Protein AF-A0A348UTP9-F1 (afdb_monomer_lite)

Foldseek 3Di:
DPPDPQAQAALQPRHGFDDKDKDWDPDQVLLPADPPDGDIDIHTHHPVLVPDPCNVVRNVVSSSCCSVVDPDDDD

Secondary structure (DSSP, 8-state):
-----TTSB-TTTS-B--EEEEE--SSGGGGTPPTT----EEEEE-HHHHTSTTHHHHHHHHHHHHHHH------

Sequence (75 aa):
MNERSSGDFCLLCGGPSDVIGVFIPDDPQKWGAAPGKTRFVRYCLCEKCKTKKDTPIRVEKVILAELTGAGVIYE

pLDDT: mean 84.6, std 17.75, range [35.91, 96.81]

Radius of gyration: 13.43 Å; chains: 1; bounding box: 40×20×38 Å

Structure (mmCIF, N/CA/C/O backbone):
data_AF-A0A348UTP9-F1
#
_entry.id   AF-A0A348UTP9-F1
#
loop_
_atom_site.group_PDB
_atom_site.id
_atom_site.type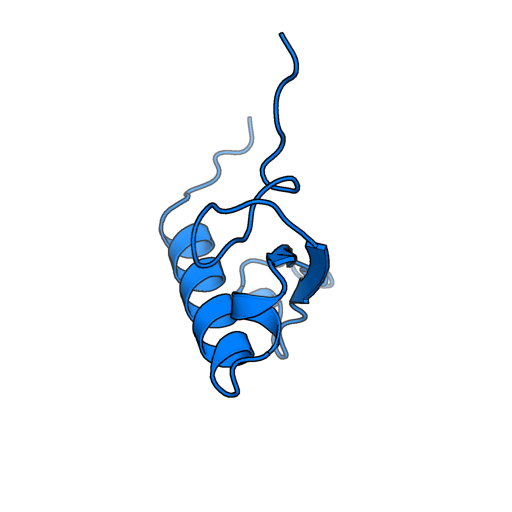_symbol
_atom_site.label_atom_id
_atom_site.label_alt_id
_atom_site.label_comp_id
_atom_site.label_asym_id
_atom_site.label_entity_id
_atom_site.label_seq_id
_atom_site.pdbx_PDB_ins_code
_atom_site.Cartn_x
_atom_site.Cartn_y
_atom_site.Cartn_z
_atom_site.occupancy
_atom_site.B_iso_or_equiv
_atom_site.auth_seq_id
_atom_site.auth_comp_id
_atom_site.auth_asym_id
_atom_site.auth_atom_id
_atom_site.pdbx_PDB_model_num
ATOM 1 N N . MET A 1 1 ? 16.407 -3.611 23.459 1.00 39.75 1 MET A N 1
ATOM 2 C CA . MET A 1 1 ? 15.340 -2.785 22.856 1.00 39.75 1 MET A CA 1
ATOM 3 C C . MET A 1 1 ? 14.752 -3.606 21.726 1.00 39.75 1 MET A C 1
ATOM 5 O O . MET A 1 1 ? 15.523 -4.055 20.895 1.00 39.75 1 MET A O 1
ATOM 9 N N . ASN A 1 2 ? 13.453 -3.914 21.756 1.00 46.59 2 ASN A N 1
ATOM 10 C CA . ASN A 1 2 ? 12.820 -4.706 20.699 1.00 46.59 2 ASN A CA 1
ATOM 11 C C . ASN A 1 2 ? 12.530 -3.751 19.532 1.00 46.59 2 ASN A C 1
ATOM 13 O O . ASN A 1 2 ? 11.590 -2.959 19.621 1.00 46.59 2 ASN A O 1
ATOM 17 N N . GLU A 1 3 ? 13.384 -3.752 18.507 1.00 48.03 3 GLU A N 1
ATOM 18 C CA . GLU A 1 3 ? 13.128 -3.052 17.246 1.00 48.03 3 GLU A CA 1
ATOM 19 C C . GLU A 1 3 ? 11.849 -3.625 16.644 1.00 48.03 3 GLU A C 1
ATOM 21 O O . GLU A 1 3 ? 11.828 -4.747 16.141 1.00 48.03 3 GLU A O 1
ATOM 26 N N . ARG A 1 4 ? 10.751 -2.874 16.759 1.00 53.69 4 ARG A N 1
ATOM 27 C CA . ARG A 1 4 ? 9.520 -3.233 16.068 1.00 53.69 4 ARG A CA 1
ATOM 28 C C . ARG A 1 4 ? 9.729 -2.931 14.595 1.00 53.69 4 ARG A C 1
ATOM 30 O O . ARG A 1 4 ? 9.878 -1.770 14.220 1.00 53.69 4 ARG A O 1
ATOM 37 N N . SER A 1 5 ? 9.799 -3.976 13.784 1.00 56.62 5 SER A N 1
ATOM 38 C CA . SER A 1 5 ? 9.976 -3.837 12.342 1.00 56.62 5 SER A CA 1
ATOM 39 C C . SER A 1 5 ? 8.706 -3.242 11.726 1.00 56.62 5 SER A C 1
ATOM 41 O O . SER A 1 5 ? 7.613 -3.381 12.277 1.00 56.62 5 SER A O 1
ATOM 43 N N . SER A 1 6 ? 8.799 -2.620 10.548 1.00 57.09 6 SER A N 1
ATOM 44 C CA . SER A 1 6 ? 7.639 -2.083 9.807 1.00 57.09 6 SER A CA 1
ATOM 45 C C . SER A 1 6 ? 6.538 -3.130 9.536 1.00 57.09 6 SER A C 1
ATOM 47 O O . SER A 1 6 ? 5.434 -2.787 9.122 1.00 57.09 6 SER A O 1
ATOM 49 N N . GLY A 1 7 ? 6.824 -4.413 9.787 1.00 62.12 7 GLY A N 1
ATOM 50 C CA . GLY A 1 7 ? 5.879 -5.522 9.770 1.00 62.12 7 GLY A CA 1
ATOM 51 C C . GLY A 1 7 ? 5.038 -5.716 11.038 1.00 62.12 7 GLY A C 1
ATOM 52 O O . GLY A 1 7 ? 4.260 -6.663 11.049 1.00 62.12 7 GLY A O 1
ATOM 53 N N . ASP A 1 8 ? 5.158 -4.877 12.069 1.00 78.75 8 ASP A N 1
ATOM 54 C CA . ASP A 1 8 ? 4.448 -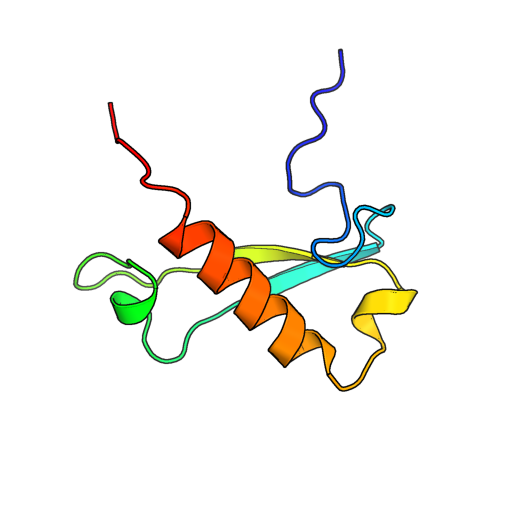5.081 13.346 1.00 78.75 8 ASP A CA 1
ATOM 55 C C . ASP A 1 8 ? 3.173 -4.232 13.481 1.00 78.75 8 ASP A C 1
ATOM 57 O O . ASP A 1 8 ? 2.312 -4.512 14.322 1.00 78.75 8 ASP A O 1
ATOM 61 N N . PHE A 1 9 ? 3.007 -3.222 12.622 1.00 91.81 9 PHE A N 1
ATOM 62 C CA . PHE A 1 9 ? 1.908 -2.262 12.693 1.00 91.81 9 PHE A CA 1
ATOM 63 C C . PHE A 1 9 ? 1.041 -2.261 11.435 1.00 91.81 9 PHE A C 1
ATOM 65 O O . PHE A 1 9 ? 1.478 -2.569 10.328 1.00 91.81 9 PHE A O 1
ATOM 72 N N . CYS A 1 10 ? -0.222 -1.883 11.610 1.00 95.25 10 CYS A N 1
ATOM 73 C CA . CYS A 1 10 ? -1.154 -1.672 10.517 1.00 95.25 10 CYS A CA 1
ATOM 74 C C . CYS A 1 10 ? -0.671 -0.527 9.618 1.00 95.25 10 CYS A C 1
ATOM 76 O O . CYS A 1 10 ? -0.628 0.622 10.058 1.00 95.25 10 CYS A O 1
ATOM 78 N N . LEU A 1 11 ? -0.426 -0.821 8.340 1.00 94.56 11 LEU A N 1
ATOM 79 C CA . LEU A 1 11 ? 0.021 0.145 7.333 1.00 94.56 11 LEU A CA 1
ATOM 80 C C . LEU A 1 11 ? -0.895 1.377 7.243 1.00 94.56 11 LEU A C 1
ATOM 82 O O . LEU A 1 11 ? -0.437 2.482 6.984 1.00 94.56 11 LEU A O 1
ATOM 86 N N . LEU A 1 12 ? -2.203 1.197 7.457 1.00 95.31 12 LEU A N 1
ATOM 87 C CA . LEU A 1 12 ? -3.194 2.256 7.240 1.00 95.31 12 LEU A CA 1
ATOM 88 C C . LEU A 1 12 ? -3.473 3.136 8.461 1.00 95.31 12 LEU A C 1
ATOM 90 O O . LEU A 1 12 ? -4.081 4.193 8.301 1.00 95.31 12 LEU A O 1
ATOM 94 N N . CYS A 1 13 ? -3.145 2.687 9.674 1.00 95.44 13 CYS A N 1
ATOM 95 C CA . CYS A 1 13 ? -3.512 3.423 10.890 1.00 95.44 13 CYS A CA 1
ATOM 96 C C . CYS A 1 13 ? -2.478 3.373 12.020 1.00 95.44 13 CYS A C 1
ATOM 98 O O . CYS A 1 13 ? -2.739 3.937 13.077 1.00 95.44 13 CYS A O 1
ATOM 100 N N . GLY A 1 14 ? -1.366 2.651 11.856 1.00 93.00 14 GLY A N 1
ATOM 101 C CA . GLY A 1 14 ? -0.320 2.497 12.874 1.00 93.00 14 GLY A CA 1
ATOM 102 C C . GLY A 1 14 ? -0.705 1.657 14.099 1.00 93.00 14 GLY A C 1
ATOM 103 O O . GLY A 1 14 ? 0.082 1.540 15.031 1.00 93.00 14 GLY A O 1
ATOM 104 N N . GLY A 1 15 ? -1.909 1.073 14.130 1.00 93.62 15 GLY A N 1
ATOM 105 C CA . GLY A 1 15 ? -2.359 0.216 15.234 1.00 93.62 15 GLY A CA 1
ATOM 106 C C . GLY A 1 15 ? -1.692 -1.168 15.232 1.00 93.62 15 GLY A C 1
ATOM 107 O O . GLY A 1 15 ? -0.969 -1.484 14.285 1.00 93.62 15 GLY A O 1
ATOM 108 N N . PRO A 1 16 ? -1.956 -2.016 16.245 1.00 93.31 16 PRO A N 1
ATOM 109 C CA . PRO A 1 16 ? -1.478 -3.400 16.262 1.00 93.31 16 PRO A CA 1
ATOM 110 C C . PRO A 1 16 ? -1.902 -4.153 14.998 1.00 93.31 16 PRO A C 1
ATOM 112 O O . PRO A 1 16 ? -3.013 -3.948 14.504 1.00 93.31 16 PRO A O 1
ATOM 115 N N . SER A 1 17 ? -1.011 -4.978 14.452 1.00 93.31 17 SER A N 1
ATOM 116 C CA . SER A 1 17 ? -1.321 -5.817 13.296 1.00 93.31 17 SER A CA 1
ATOM 117 C C . SER A 1 17 ? -1.981 -7.133 13.704 1.00 93.31 17 SER A C 1
ATOM 119 O O . SER A 1 17 ? -1.620 -7.730 14.713 1.00 93.31 17 SER A O 1
ATOM 121 N N . ASP A 1 18 ? -2.928 -7.587 12.883 1.00 94.12 18 ASP A N 1
ATOM 122 C CA . ASP A 1 18 ? -3.640 -8.862 13.053 1.00 94.12 18 ASP A CA 1
ATOM 123 C C . ASP A 1 18 ? -3.419 -9.803 11.854 1.00 94.12 18 ASP A C 1
ATOM 125 O O . ASP A 1 18 ? -3.556 -11.019 11.960 1.00 94.12 18 ASP A O 1
ATOM 129 N N . VAL A 1 19 ? -3.078 -9.249 10.684 1.00 93.31 19 VAL A N 1
ATOM 130 C CA . VAL A 1 19 ? -2.906 -9.993 9.430 1.00 93.31 19 VAL A CA 1
ATOM 131 C C . VAL A 1 19 ? -1.752 -9.430 8.605 1.00 93.31 19 VAL A C 1
ATOM 133 O O . VAL A 1 19 ? -1.541 -8.217 8.544 1.00 93.31 19 VAL A O 1
ATOM 136 N N . ILE A 1 20 ? -1.047 -10.332 7.920 1.00 93.88 20 ILE A N 1
ATOM 137 C CA . ILE A 1 20 ? -0.027 -10.023 6.916 1.00 93.88 20 ILE A CA 1
ATOM 138 C C . ILE A 1 20 ? -0.668 -10.091 5.526 1.00 93.88 20 ILE A C 1
ATOM 140 O O . ILE A 1 20 ? -1.344 -11.065 5.199 1.00 93.88 20 ILE A O 1
ATOM 144 N N . GLY A 1 21 ? -0.431 -9.070 4.707 1.00 92.75 21 GLY A N 1
ATOM 145 C CA . GLY A 1 21 ? -0.805 -9.016 3.298 1.00 92.75 21 GLY A CA 1
ATOM 146 C C . GLY A 1 21 ? 0.415 -8.862 2.391 1.00 92.75 21 GLY A C 1
ATOM 147 O O . GLY A 1 21 ? 1.491 -8.441 2.823 1.00 92.75 21 GLY A O 1
ATOM 148 N N . VAL A 1 22 ? 0.237 -9.204 1.117 1.00 94.12 22 VAL A N 1
ATOM 149 C CA . VAL A 1 22 ? 1.233 -8.983 0.065 1.00 94.12 22 VAL A CA 1
ATOM 150 C C . VAL A 1 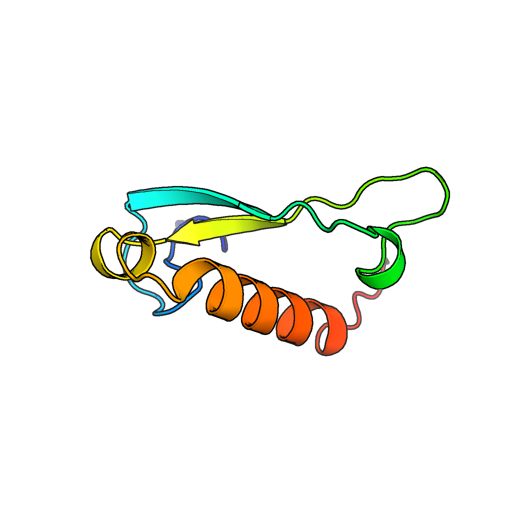22 ? 0.556 -8.249 -1.078 1.00 94.12 22 VAL A C 1
ATOM 152 O O . VAL A 1 22 ? -0.437 -8.722 -1.622 1.00 94.12 22 VAL A O 1
ATOM 155 N N . PHE A 1 23 ? 1.096 -7.088 -1.431 1.00 94.69 23 PHE A N 1
ATOM 156 C CA . PHE A 1 23 ? 0.705 -6.370 -2.630 1.00 94.69 23 PHE A CA 1
ATOM 157 C C . PHE A 1 23 ? 1.530 -6.893 -3.806 1.00 94.69 23 PHE A C 1
ATOM 159 O O . PHE A 1 23 ? 2.766 -6.927 -3.746 1.00 94.69 23 PHE A O 1
ATOM 166 N N . ILE A 1 24 ? 0.821 -7.315 -4.852 1.00 94.38 24 ILE A N 1
ATOM 167 C CA . ILE A 1 24 ? 1.381 -7.820 -6.101 1.00 94.38 24 ILE A CA 1
ATOM 168 C C . ILE A 1 24 ? 0.940 -6.847 -7.200 1.00 94.38 24 ILE A C 1
ATOM 170 O O . ILE A 1 24 ? -0.243 -6.837 -7.534 1.00 94.38 24 ILE A O 1
ATOM 174 N N . PRO A 1 25 ? 1.837 -5.999 -7.725 1.00 91.81 25 PRO A N 1
ATOM 175 C CA . PRO A 1 25 ? 1.496 -5.092 -8.810 1.00 91.81 25 PRO A CA 1
ATOM 176 C C . PRO A 1 25 ? 1.321 -5.851 -10.128 1.00 91.81 25 PRO A C 1
ATOM 178 O O . PRO A 1 25 ? 2.128 -6.725 -10.448 1.00 91.81 25 PRO A O 1
ATOM 181 N N . ASP A 1 26 ? 0.335 -5.440 -10.927 1.00 91.44 26 ASP A N 1
ATOM 182 C CA . ASP A 1 26 ? 0.121 -5.971 -12.283 1.00 91.44 26 ASP A CA 1
ATOM 183 C C . ASP A 1 26 ? 1.322 -5.699 -13.205 1.00 91.44 26 ASP A C 1
ATOM 185 O O . ASP A 1 26 ? 1.670 -6.512 -14.058 1.00 91.44 26 ASP A O 1
ATOM 189 N N . ASP A 1 27 ? 1.980 -4.553 -13.009 1.00 91.00 27 ASP A N 1
ATOM 190 C CA . ASP A 1 27 ? 3.187 -4.144 -13.729 1.00 91.00 27 ASP A CA 1
ATOM 191 C C . ASP A 1 27 ? 4.303 -3.805 -12.728 1.00 91.00 27 ASP A C 1
ATOM 193 O O . ASP A 1 27 ? 4.422 -2.657 -12.294 1.00 91.00 27 ASP A O 1
ATOM 197 N N . PRO A 1 28 ? 5.134 -4.784 -12.329 1.00 91.69 28 PRO A N 1
ATOM 198 C CA . PRO A 1 28 ? 6.159 -4.587 -11.307 1.00 91.69 28 PRO A CA 1
ATOM 199 C C . PRO A 1 28 ? 7.177 -3.483 -11.615 1.00 91.69 28 PRO A C 1
ATOM 201 O O . PRO A 1 28 ? 7.731 -2.892 -10.685 1.00 91.69 28 PRO A O 1
ATOM 204 N N . GLN A 1 29 ? 7.433 -3.177 -12.890 1.00 90.19 29 GLN A N 1
ATOM 205 C CA . GLN A 1 29 ? 8.427 -2.170 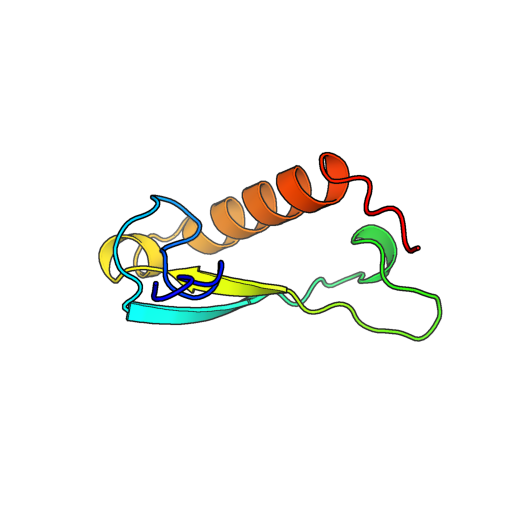-13.275 1.00 90.19 29 GLN A CA 1
ATOM 206 C C . GLN A 1 29 ? 7.967 -0.756 -12.914 1.00 90.19 29 GLN A C 1
ATOM 208 O O . GLN A 1 29 ? 8.774 0.038 -12.432 1.00 90.19 29 GLN A O 1
ATOM 213 N N . LYS A 1 30 ? 6.660 -0.470 -13.015 1.00 89.56 30 LYS A N 1
ATOM 214 C CA . LYS A 1 30 ? 6.071 0.799 -12.537 1.00 89.56 30 LYS A CA 1
ATOM 215 C C . LYS A 1 30 ? 6.227 1.016 -11.033 1.00 89.56 30 LYS A C 1
ATOM 217 O O . LYS A 1 30 ? 6.107 2.140 -10.563 1.00 89.56 30 LYS A O 1
ATOM 222 N N . TRP A 1 31 ? 6.520 -0.050 -10.296 1.00 90.25 31 TRP A N 1
ATOM 223 C CA . TRP A 1 31 ? 6.749 -0.036 -8.854 1.00 90.25 31 TRP A CA 1
ATOM 224 C C . TRP A 1 31 ? 8.243 -0.132 -8.504 1.00 90.25 31 TRP A C 1
ATOM 226 O O . TRP A 1 31 ? 8.596 -0.364 -7.350 1.00 90.25 31 TRP A O 1
ATOM 236 N N . GLY A 1 32 ? 9.140 0.027 -9.484 1.00 88.81 32 GLY A N 1
ATOM 237 C CA . GLY A 1 32 ? 10.590 0.012 -9.282 1.00 88.81 32 GLY A CA 1
ATOM 238 C C . GLY A 1 32 ? 11.201 -1.390 -9.216 1.00 88.81 32 GLY A C 1
ATOM 239 O O . GLY A 1 32 ? 12.222 -1.586 -8.553 1.00 88.81 32 GLY A O 1
ATOM 240 N N . ALA A 1 33 ? 10.573 -2.408 -9.812 1.00 90.56 33 ALA A N 1
ATOM 241 C CA . ALA A 1 33 ? 11.233 -3.698 -10.022 1.00 90.56 33 ALA A CA 1
ATOM 242 C C . ALA A 1 33 ? 12.307 -3.595 -11.119 1.00 90.56 33 ALA A C 1
ATOM 244 O O . ALA A 1 33 ? 12.092 -2.961 -12.151 1.00 90.56 33 ALA A O 1
ATOM 245 N N . ALA A 1 34 ? 13.444 -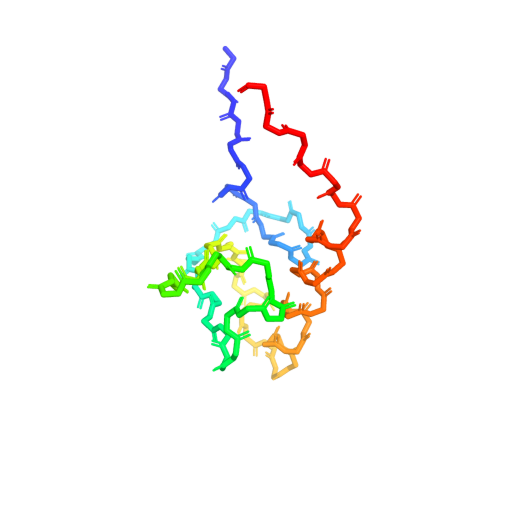4.264 -10.918 1.00 90.50 34 ALA A N 1
ATOM 246 C CA . ALA A 1 34 ? 14.466 -4.397 -11.954 1.00 90.50 34 ALA A CA 1
ATOM 247 C C . ALA A 1 34 ? 13.955 -5.244 -13.144 1.00 90.50 34 ALA A C 1
ATOM 249 O O . ALA A 1 34 ? 13.062 -6.080 -12.962 1.00 90.50 34 ALA A O 1
ATOM 250 N N . PRO A 1 35 ? 14.533 -5.097 -14.353 1.00 91.25 35 PRO A N 1
ATOM 251 C CA . PRO A 1 35 ? 14.162 -5.914 -15.506 1.00 91.25 35 PRO A CA 1
ATOM 252 C C . PRO A 1 35 ? 14.215 -7.419 -15.201 1.00 91.25 35 PRO A C 1
ATOM 254 O O . PRO A 1 35 ? 15.176 -7.919 -14.617 1.00 91.25 35 PRO A O 1
ATOM 257 N N . GLY A 1 36 ? 13.156 -8.145 -15.571 1.00 91.19 36 GLY A N 1
ATOM 258 C CA . GLY A 1 36 ? 13.026 -9.583 -15.308 1.00 91.19 36 GLY A CA 1
ATOM 259 C C . GLY A 1 36 ? 12.778 -9.959 -13.840 1.00 91.19 36 GLY A C 1
ATOM 260 O O . GLY A 1 36 ? 12.783 -11.146 -13.511 1.00 91.19 36 GLY A O 1
ATOM 261 N N . LYS A 1 37 ? 12.567 -8.986 -12.943 1.00 91.19 37 LYS A N 1
ATOM 262 C CA . LYS A 1 37 ? 12.216 -9.218 -11.537 1.00 91.19 37 LYS A CA 1
ATOM 263 C C . LYS A 1 37 ? 10.776 -8.803 -11.255 1.00 91.19 37 LYS A C 1
ATOM 265 O O . LYS A 1 37 ? 10.239 -7.887 -11.868 1.00 91.19 37 LYS A O 1
ATOM 270 N N . THR A 1 38 ? 10.170 -9.479 -10.283 1.00 90.44 38 THR A N 1
ATOM 271 C CA . THR A 1 38 ? 8.882 -9.082 -9.701 1.00 90.44 38 THR A CA 1
ATOM 272 C C . THR A 1 38 ? 9.142 -8.390 -8.372 1.00 90.44 38 THR A C 1
ATOM 274 O O . THR A 1 38 ? 9.999 -8.829 -7.604 1.00 90.44 38 THR A O 1
ATOM 277 N N . ARG A 1 39 ? 8.411 -7.311 -8.094 1.00 89.94 39 ARG A N 1
ATOM 278 C CA . ARG A 1 39 ? 8.405 -6.663 -6.784 1.00 89.94 39 ARG A CA 1
ATOM 279 C C . ARG A 1 39 ? 7.155 -7.095 -6.036 1.00 89.94 39 ARG A C 1
ATOM 281 O O . ARG A 1 39 ? 6.057 -7.010 -6.570 1.00 89.94 39 ARG A O 1
ATOM 288 N N . PHE A 1 40 ? 7.347 -7.504 -4.792 1.00 92.38 40 PHE A N 1
ATOM 289 C CA . PHE A 1 40 ? 6.279 -7.765 -3.838 1.00 92.38 40 PHE A CA 1
ATOM 290 C C . PHE A 1 40 ? 6.455 -6.824 -2.659 1.00 92.38 40 PHE A C 1
ATOM 292 O O . PHE A 1 40 ? 7.582 -6.610 -2.208 1.00 92.38 40 PHE A O 1
ATOM 299 N N . VAL A 1 41 ? 5.355 -6.283 -2.143 1.00 92.19 41 VAL A N 1
ATOM 300 C CA . VAL A 1 41 ? 5.397 -5.457 -0.935 1.00 92.19 41 VAL A CA 1
ATOM 301 C C . VAL A 1 41 ? 4.603 -6.150 0.156 1.00 92.19 41 VAL A C 1
ATOM 303 O O . VAL A 1 41 ? 3.381 -6.266 0.079 1.00 92.19 41 VAL A O 1
ATOM 306 N N . ARG A 1 42 ? 5.313 -6.635 1.176 1.00 93.00 42 ARG A N 1
ATOM 307 C CA . ARG A 1 42 ? 4.704 -7.177 2.392 1.00 93.00 42 ARG A CA 1
ATOM 308 C C . ARG A 1 42 ? 4.239 -6.017 3.267 1.00 93.00 42 ARG A C 1
ATOM 310 O O . ARG A 1 42 ? 5.013 -5.106 3.539 1.00 93.00 42 ARG A O 1
ATOM 317 N N . TYR A 1 43 ? 3.007 -6.087 3.748 1.00 93.69 43 TYR A N 1
ATOM 318 C CA . TYR A 1 43 ? 2.440 -5.118 4.681 1.00 93.69 43 TYR A CA 1
ATOM 319 C C . TYR A 1 43 ? 1.589 -5.826 5.733 1.00 93.69 43 TYR A C 1
ATOM 321 O O . TYR A 1 43 ? 1.255 -7.002 5.588 1.00 93.69 43 TYR A O 1
ATOM 329 N N . CYS A 1 44 ? 1.211 -5.105 6.783 1.00 95.00 44 CYS A N 1
ATOM 330 C CA . CYS A 1 44 ? 0.320 -5.619 7.815 1.00 95.00 44 CYS A CA 1
ATOM 331 C C . CYS A 1 44 ? -0.919 -4.738 7.964 1.00 95.00 44 CYS A C 1
ATOM 333 O O . CYS A 1 44 ? -0.879 -3.540 7.684 1.00 95.00 44 CYS A O 1
ATOM 335 N N . LEU A 1 45 ? -2.033 -5.323 8.407 1.00 96.12 45 LEU A N 1
ATOM 336 C CA . LEU A 1 45 ? -3.276 -4.610 8.714 1.00 96.12 45 LEU A CA 1
ATOM 337 C C . LEU A 1 45 ? -3.856 -5.084 10.045 1.00 96.12 45 LEU A C 1
ATOM 339 O O . LEU A 1 45 ? -3.641 -6.222 10.455 1.00 96.12 45 LEU A O 1
ATOM 343 N N . CYS A 1 46 ? -4.633 -4.217 10.691 1.00 96.00 46 CYS A N 1
ATOM 344 C CA . CYS A 1 46 ? -5.496 -4.601 11.806 1.00 96.00 46 CYS A CA 1
ATOM 345 C C . CYS A 1 46 ? -6.865 -5.104 11.316 1.00 96.00 46 CYS A C 1
ATOM 347 O O . CYS A 1 46 ? -7.284 -4.782 10.197 1.00 96.00 46 CYS A O 1
ATOM 349 N N . GLU A 1 47 ? -7.618 -5.798 12.171 1.00 95.44 47 GLU A N 1
ATOM 350 C CA . GLU A 1 47 ? -8.977 -6.304 11.902 1.00 95.44 47 GLU A CA 1
ATOM 351 C C . GLU A 1 47 ? -9.924 -5.222 11.354 1.00 95.44 47 GLU A C 1
ATOM 353 O O . GLU A 1 47 ? -10.685 -5.430 10.404 1.00 95.44 47 GLU A O 1
ATOM 358 N N . LYS A 1 48 ? -9.848 -4.010 11.915 1.00 96.56 48 LYS A N 1
ATOM 359 C CA . LYS A 1 48 ? -10.705 -2.886 11.502 1.00 96.56 48 LYS A CA 1
ATOM 360 C C . LYS A 1 48 ? -10.354 -2.359 10.117 1.00 96.56 48 LYS A C 1
ATOM 362 O O . LYS A 1 48 ? -11.221 -1.847 9.415 1.00 96.56 48 LYS A O 1
ATOM 367 N N . CYS A 1 49 ? -9.076 -2.405 9.746 1.00 96.81 49 CYS A N 1
ATOM 368 C CA . CYS A 1 49 ? -8.633 -1.924 8.447 1.00 96.81 49 CYS A CA 1
ATOM 369 C C . CYS A 1 49 ? -8.813 -2.997 7.378 1.00 96.81 49 CYS A C 1
ATOM 371 O O . CYS A 1 49 ? -9.254 -2.659 6.290 1.00 96.81 49 CYS A O 1
ATOM 373 N N . LYS A 1 50 ? -8.566 -4.281 7.658 1.00 95.38 50 LYS A N 1
ATOM 374 C CA . LYS A 1 50 ? -8.695 -5.337 6.637 1.00 95.38 50 LYS A CA 1
ATOM 375 C C . LYS A 1 50 ? -10.127 -5.518 6.108 1.00 95.38 50 LYS A C 1
ATOM 377 O O . LYS A 1 50 ? -10.308 -5.956 4.983 1.00 95.38 50 LYS A O 1
ATOM 382 N N . THR A 1 51 ? -11.136 -5.182 6.911 1.00 95.75 51 THR A N 1
ATOM 383 C CA . THR A 1 51 ? -12.558 -5.435 6.613 1.00 95.75 51 THR A CA 1
ATOM 384 C C . THR A 1 51 ? -13.230 -4.351 5.769 1.00 95.75 51 THR A C 1
ATOM 386 O O . THR A 1 51 ? -14.363 -4.537 5.323 1.00 95.75 51 THR A O 1
ATOM 389 N N . LYS A 1 52 ? -12.569 -3.212 5.523 1.00 96.00 52 LYS A N 1
ATOM 390 C CA . LYS A 1 52 ? -13.153 -2.139 4.709 1.00 96.00 52 LYS A CA 1
ATOM 391 C C . LYS A 1 52 ? -13.044 -2.461 3.220 1.00 96.00 52 LYS A C 1
ATOM 393 O O . LYS A 1 52 ? -12.022 -2.950 2.747 1.00 96.00 52 LYS A O 1
ATOM 398 N N . LYS A 1 53 ? -14.098 -2.140 2.464 1.00 95.69 53 LYS A N 1
ATOM 399 C CA . LYS A 1 53 ? -14.166 -2.409 1.016 1.00 95.69 53 LYS A CA 1
ATOM 400 C C . LYS A 1 53 ? -13.108 -1.647 0.211 1.00 95.69 53 LYS A C 1
ATOM 402 O O . LYS A 1 53 ? -12.671 -2.128 -0.825 1.00 95.69 53 LYS A O 1
ATOM 407 N N . ASP A 1 54 ? -12.697 -0.473 0.680 1.00 96.31 54 ASP A N 1
ATOM 408 C CA . ASP A 1 54 ? -11.723 0.404 0.025 1.00 96.31 54 ASP A CA 1
ATOM 409 C C . ASP A 1 54 ? -10.267 0.119 0.431 1.00 96.31 54 ASP A C 1
ATOM 411 O O . ASP A 1 54 ? -9.345 0.801 -0.018 1.00 96.31 54 ASP A O 1
ATOM 415 N N . THR A 1 55 ? -10.034 -0.888 1.274 1.00 95.75 55 THR A N 1
ATOM 416 C CA . THR A 1 55 ? -8.705 -1.208 1.803 1.00 95.75 55 THR A CA 1
ATOM 417 C C . THR A 1 55 ? -7.653 -1.481 0.735 1.00 95.75 55 THR A C 1
ATOM 419 O O . THR A 1 55 ? -6.577 -0.897 0.865 1.00 95.75 55 THR A O 1
ATOM 422 N N . PRO A 1 56 ? -7.910 -2.272 -0.325 1.00 94.94 56 PRO A N 1
ATOM 423 C CA . PRO A 1 56 ? -6.914 -2.488 -1.376 1.00 94.94 56 PRO A CA 1
ATOM 424 C C . PRO A 1 56 ? -6.441 -1.175 -2.014 1.00 94.94 56 PRO A C 1
ATOM 426 O O . PRO A 1 56 ? -5.243 -0.927 -2.097 1.00 94.94 56 PRO A O 1
ATOM 429 N N . ILE A 1 57 ? -7.382 -0.279 -2.335 1.00 95.56 57 ILE A N 1
ATOM 430 C CA . ILE A 1 57 ? -7.101 1.034 -2.939 1.00 95.56 57 ILE A CA 1
ATOM 431 C C . ILE A 1 57 ? -6.260 1.897 -1.990 1.00 95.56 57 ILE A C 1
ATOM 433 O O . ILE A 1 57 ? -5.346 2.605 -2.409 1.00 95.56 57 ILE A O 1
ATOM 437 N N . ARG A 1 58 ? -6.571 1.869 -0.690 1.00 96.25 58 ARG A N 1
ATOM 438 C CA . ARG A 1 58 ? -5.824 2.639 0.314 1.00 96.25 58 ARG A CA 1
ATOM 439 C C . ARG A 1 58 ? -4.413 2.099 0.521 1.00 96.25 58 ARG A C 1
ATOM 441 O O . ARG A 1 58 ? -3.490 2.897 0.635 1.00 96.25 58 ARG A O 1
ATOM 448 N N . VAL A 1 59 ? -4.249 0.777 0.560 1.00 95.56 59 VAL A N 1
ATOM 449 C CA . VAL A 1 59 ? -2.939 0.118 0.666 1.00 95.56 59 VAL A CA 1
ATOM 450 C C . VAL A 1 59 ? -2.069 0.486 -0.529 1.00 95.56 59 VAL A C 1
ATOM 452 O O . VAL A 1 59 ? -0.952 0.952 -0.333 1.00 95.56 59 VAL A O 1
ATOM 455 N N . GLU A 1 60 ? -2.598 0.353 -1.745 1.00 94.88 60 GLU A N 1
ATOM 456 C CA . GLU A 1 60 ? -1.887 0.693 -2.979 1.00 94.88 60 GLU A CA 1
ATOM 457 C C . GLU A 1 60 ? -1.386 2.145 -2.966 1.00 94.88 60 GLU A C 1
ATOM 459 O O . GLU A 1 60 ? -0.207 2.395 -3.208 1.00 94.88 60 GLU A O 1
ATOM 464 N N . LYS A 1 61 ? -2.249 3.100 -2.588 1.00 93.88 61 LYS A N 1
ATOM 465 C CA . LYS A 1 61 ? -1.879 4.520 -2.472 1.00 93.88 61 LYS A CA 1
ATOM 466 C C . LYS A 1 61 ? -0.745 4.767 -1.481 1.00 93.88 61 LYS A C 1
ATOM 468 O O . LYS A 1 61 ? 0.144 5.557 -1.781 1.00 93.88 61 LYS A O 1
ATOM 473 N N . VAL A 1 62 ? -0.778 4.118 -0.314 1.00 93.94 62 VAL A N 1
ATOM 474 C CA . VAL A 1 62 ? 0.287 4.262 0.691 1.00 93.94 62 VAL A CA 1
ATOM 475 C C . VAL A 1 62 ? 1.588 3.661 0.168 1.00 93.94 62 VAL A C 1
ATOM 477 O O . VAL A 1 62 ? 2.608 4.334 0.200 1.00 93.94 62 VAL A O 1
ATOM 480 N N . ILE A 1 63 ? 1.559 2.444 -0.385 1.00 92.81 63 ILE A N 1
ATOM 481 C CA . ILE A 1 63 ? 2.762 1.803 -0.938 1.00 92.81 63 ILE A CA 1
ATOM 482 C C . ILE A 1 63 ? 3.374 2.665 -2.048 1.00 92.81 63 ILE A C 1
ATOM 484 O O . ILE A 1 63 ? 4.589 2.839 -2.086 1.00 92.81 63 ILE A O 1
ATOM 488 N N . LEU A 1 64 ? 2.548 3.230 -2.932 1.00 91.19 64 LEU A N 1
ATOM 489 C CA . LEU A 1 64 ? 3.025 4.101 -4.001 1.00 91.19 64 LEU A CA 1
ATOM 490 C C . LEU A 1 64 ? 3.668 5.376 -3.444 1.00 91.19 64 LEU A C 1
ATOM 492 O O . LEU A 1 64 ? 4.740 5.764 -3.904 1.00 91.19 64 LEU A O 1
ATOM 496 N N . ALA A 1 65 ? 3.042 6.014 -2.451 1.00 89.31 65 ALA A N 1
ATOM 497 C CA . ALA A 1 65 ? 3.585 7.208 -1.805 1.00 89.31 65 ALA A CA 1
ATOM 498 C C . ALA A 1 65 ? 4.943 6.927 -1.141 1.00 89.31 65 ALA A C 1
ATOM 500 O O . ALA A 1 65 ? 5.885 7.691 -1.330 1.00 89.31 65 ALA A O 1
ATOM 501 N N . GLU A 1 66 ? 5.073 5.797 -0.443 1.00 87.62 66 GLU A N 1
ATOM 502 C CA . GLU A 1 66 ? 6.330 5.393 0.195 1.00 87.62 66 GLU A CA 1
ATOM 503 C C . GLU A 1 66 ? 7.426 5.105 -0.839 1.00 87.62 66 GLU A C 1
ATOM 505 O O . GLU A 1 66 ? 8.543 5.591 -0.709 1.00 87.62 66 GLU A O 1
ATOM 510 N N . LEU A 1 67 ? 7.121 4.371 -1.913 1.00 85.69 67 LEU A N 1
ATOM 511 C CA . LEU A 1 67 ? 8.116 4.035 -2.942 1.00 85.69 67 LEU A CA 1
ATOM 512 C C . LEU A 1 67 ? 8.544 5.232 -3.798 1.00 85.69 67 LEU A C 1
ATOM 514 O O . LEU A 1 67 ? 9.643 5.224 -4.343 1.00 85.69 67 LEU A O 1
ATOM 518 N N . THR A 1 68 ? 7.681 6.237 -3.946 1.00 8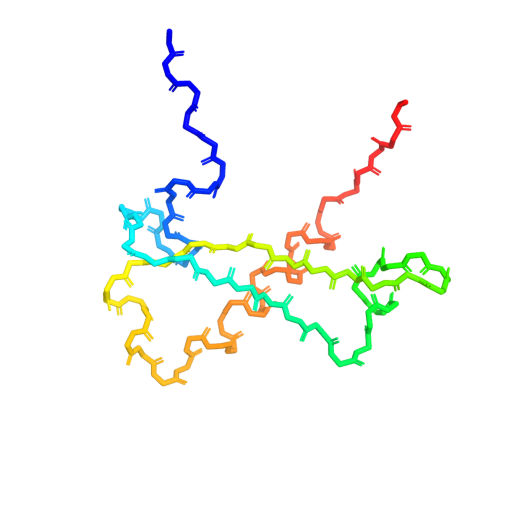2.19 68 THR A N 1
ATOM 519 C CA . THR A 1 68 ? 7.993 7.461 -4.701 1.00 82.19 68 THR A CA 1
ATOM 520 C C . THR A 1 68 ? 8.657 8.531 -3.833 1.00 82.19 68 THR A C 1
ATOM 522 O O . THR A 1 68 ? 9.424 9.335 -4.356 1.00 82.19 68 THR A O 1
ATOM 525 N N . GLY A 1 69 ? 8.399 8.532 -2.519 1.00 68.38 69 GLY A N 1
ATOM 526 C CA . GLY A 1 69 ? 9.015 9.438 -1.546 1.00 68.38 69 GLY A CA 1
ATOM 527 C C . GLY A 1 69 ? 10.337 8.935 -0.957 1.00 68.38 69 GLY A C 1
ATOM 528 O O . GLY A 1 69 ? 11.182 9.745 -0.579 1.00 68.38 69 GLY A O 1
ATOM 529 N N . ALA A 1 70 ? 10.554 7.618 -0.908 1.00 54.50 70 ALA A N 1
ATOM 530 C CA . ALA A 1 70 ? 11.795 7.010 -0.443 1.00 54.50 70 ALA A CA 1
ATOM 531 C C . ALA A 1 70 ? 12.726 6.723 -1.629 1.00 54.50 70 ALA A C 1
ATOM 533 O O . ALA A 1 70 ? 12.725 5.636 -2.208 1.00 54.50 70 ALA A O 1
ATOM 534 N N . GLY A 1 71 ? 13.560 7.701 -1.984 1.00 44.12 71 GLY A N 1
ATOM 535 C CA . GLY A 1 71 ? 14.762 7.438 -2.770 1.00 44.12 71 GLY A CA 1
ATOM 536 C C . GLY A 1 71 ? 15.691 6.530 -1.966 1.00 44.12 71 GLY A C 1
ATOM 537 O O . GLY A 1 71 ? 16.435 7.006 -1.115 1.00 44.12 71 GLY A O 1
ATOM 538 N N . VAL A 1 72 ? 15.619 5.217 -2.187 1.00 43.88 72 VAL A N 1
ATOM 539 C CA . VAL A 1 72 ? 16.528 4.271 -1.535 1.00 43.88 72 VAL A CA 1
ATOM 540 C C . VAL A 1 72 ? 17.867 4.328 -2.265 1.00 43.88 72 VAL A C 1
ATOM 542 O O . VAL A 1 72 ? 18.011 3.812 -3.374 1.00 43.88 72 VAL A O 1
ATOM 545 N N . ILE A 1 73 ? 18.830 5.003 -1.639 1.00 36.41 73 ILE A N 1
ATOM 546 C CA . ILE A 1 73 ? 20.251 4.942 -1.977 1.00 36.41 73 ILE A CA 1
ATOM 547 C C . ILE A 1 73 ? 20.717 3.544 -1.561 1.00 36.41 73 ILE A C 1
ATOM 549 O O . ILE A 1 73 ? 20.599 3.179 -0.393 1.00 36.41 73 ILE A O 1
ATOM 553 N N . TYR A 1 74 ? 21.177 2.742 -2.515 1.00 40.44 74 TYR A N 1
ATOM 554 C CA . TYR A 1 74 ? 21.934 1.536 -2.198 1.00 40.44 74 TYR A CA 1
ATOM 555 C C . TYR A 1 74 ? 23.386 1.980 -1.967 1.00 40.44 74 TYR A C 1
ATOM 557 O O . TYR A 1 74 ? 24.011 2.462 -2.913 1.00 40.44 74 TYR A O 1
ATOM 565 N N . GLU A 1 75 ? 23.882 1.882 -0.729 1.00 35.91 75 GLU A N 1
ATOM 566 C CA . GLU A 1 75 ? 25.330 1.805 -0.452 1.00 35.91 75 GLU A CA 1
ATOM 567 C C . GLU A 1 75 ? 25.845 0.387 -0.727 1.00 35.91 75 GLU A C 1
ATOM 569 O O . GLU A 1 75 ? 25.112 -0.583 -0.413 1.00 35.91 75 GLU A O 1
#